Protein AF-A0A537EDM7-F1 (afdb_monomer_lite)

Radius of gyration: 17.38 Å; chains: 1; bounding box: 37×27×38 Å

pLDDT: mean 73.6, std 6.92, range [55.78, 87.75]

Foldseek 3Di:
DVVVVVCVVVVVCVVVVVVVVVVVVVCCVPPQVVQVVVCVVVVHDGDDD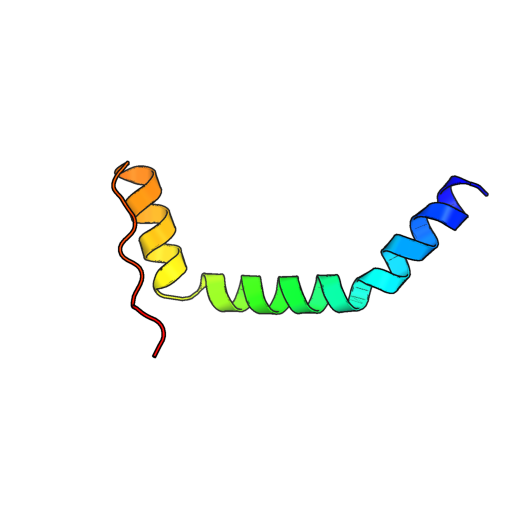DDD

Secondary structure (DSSP, 8-state):
-HHHHHHHHHHHTHHHHHHHHHHHHHHTTSHHHHHHHHHHHHTSPP-PPP--

Sequence (52 aa):
WTKYSLNNWLRMAGPTFDASLALEVLGFTGPEAKEGVASHREKRKPSFPDPD

Structure (mmCIF, N/CA/C/O backbone):
data_AF-A0A537EDM7-F1
#
_entry.id   AF-A0A537EDM7-F1
#
loop_
_atom_site.group_PDB
_atom_site.id
_atom_site.type_symbol
_atom_site.label_atom_id
_atom_site.label_alt_id
_atom_site.label_comp_id
_atom_site.label_asym_id
_atom_site.label_entity_id
_atom_site.label_seq_id
_atom_site.pdbx_PDB_ins_code
_atom_s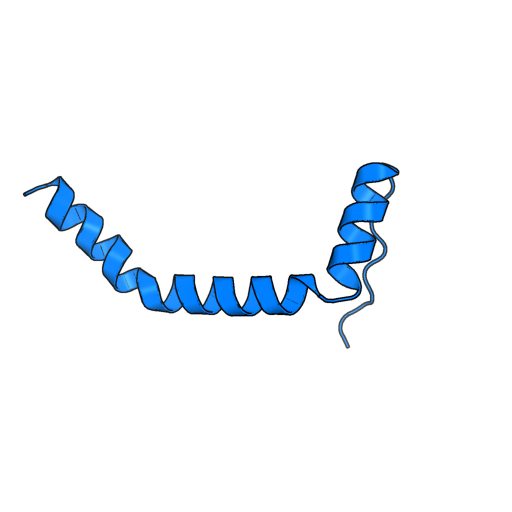ite.Cartn_x
_atom_site.Cartn_y
_atom_site.Cartn_z
_atom_site.occupancy
_atom_site.B_iso_or_equiv
_atom_site.auth_seq_id
_atom_site.auth_comp_id
_atom_site.auth_asym_id
_atom_site.auth_atom_id
_atom_site.pdbx_PDB_model_num
ATOM 1 N N . TRP A 1 1 ? 21.985 8.820 -18.874 1.00 6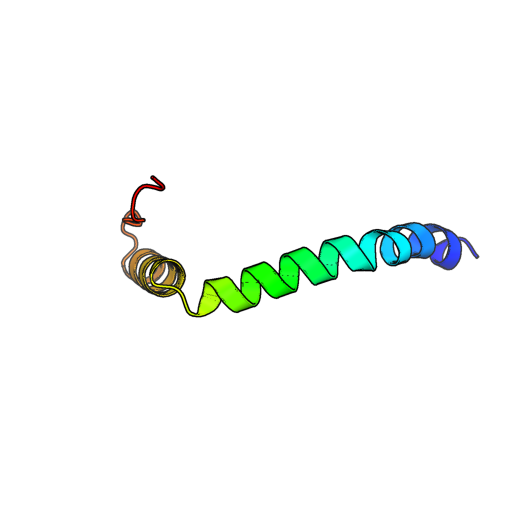1.88 1 TRP A N 1
ATOM 2 C 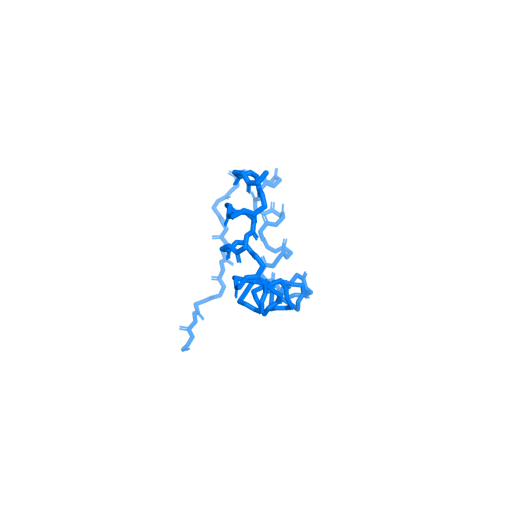CA . TRP A 1 1 ? 22.263 7.380 -18.714 1.00 61.88 1 TRP A CA 1
ATOM 3 C C . TRP A 1 1 ? 22.108 6.942 -17.254 1.00 61.88 1 TRP A C 1
ATOM 5 O O . TRP A 1 1 ? 21.316 6.045 -17.022 1.00 61.88 1 TRP A O 1
ATOM 15 N N . THR A 1 2 ? 22.690 7.631 -16.261 1.00 74.62 2 THR A N 1
ATOM 16 C CA . THR A 1 2 ? 22.548 7.296 -14.821 1.00 74.62 2 THR A CA 1
ATOM 17 C C . THR A 1 2 ? 21.092 7.165 -14.348 1.00 74.62 2 THR A C 1
ATOM 19 O O . THR A 1 2 ? 20.715 6.142 -13.789 1.00 74.62 2 THR A O 1
ATOM 22 N N . LYS A 1 3 ? 20.226 8.143 -14.666 1.00 72.88 3 LYS A N 1
ATOM 23 C CA . LYS A 1 3 ? 18.775 8.077 -14.379 1.00 72.88 3 LYS A CA 1
ATOM 24 C C . LYS A 1 3 ? 18.092 6.876 -15.043 1.00 72.88 3 LYS A C 1
ATOM 26 O O . LYS A 1 3 ? 17.187 6.281 -14.476 1.00 72.88 3 LYS A O 1
ATOM 31 N N . TYR A 1 4 ? 18.512 6.529 -16.257 1.00 71.88 4 TYR A N 1
ATOM 32 C CA . TYR A 1 4 ? 17.929 5.413 -16.997 1.00 71.88 4 TYR A CA 1
ATOM 33 C C . TYR A 1 4 ? 18.309 4.072 -16.358 1.00 71.88 4 TYR A C 1
ATOM 35 O O . TYR A 1 4 ? 17.426 3.239 -16.165 1.00 71.88 4 TYR A O 1
ATOM 43 N N . SER A 1 5 ? 19.574 3.915 -15.953 1.00 70.19 5 SER A N 1
ATOM 44 C CA . SER A 1 5 ? 20.073 2.729 -15.251 1.00 70.19 5 SER A CA 1
ATOM 45 C C . SER A 1 5 ? 19.403 2.533 -13.887 1.00 70.19 5 SER A C 1
ATOM 47 O O . SER A 1 5 ? 18.988 1.420 -13.580 1.00 70.19 5 SER A O 1
ATOM 49 N N . LEU A 1 6 ? 19.210 3.604 -13.106 1.00 72.88 6 LEU A N 1
ATOM 50 C CA . LEU A 1 6 ? 18.497 3.537 -11.819 1.00 72.88 6 LEU A CA 1
ATOM 51 C C . LEU A 1 6 ? 17.009 3.204 -12.002 1.00 72.88 6 LEU A C 1
ATOM 53 O O . LEU A 1 6 ? 16.470 2.340 -11.315 1.00 72.88 6 LEU A O 1
ATOM 57 N N . ASN A 1 7 ? 16.352 3.817 -12.988 1.00 80.88 7 ASN A N 1
ATOM 58 C CA . ASN A 1 7 ? 14.944 3.537 -13.267 1.00 80.88 7 ASN A CA 1
ATOM 59 C C . ASN A 1 7 ? 14.710 2.119 -13.809 1.00 80.88 7 ASN A C 1
ATOM 61 O O . ASN A 1 7 ? 13.572 1.659 -13.804 1.00 80.88 7 ASN A O 1
ATOM 65 N N . ASN A 1 8 ? 15.739 1.418 -14.297 1.00 72.88 8 ASN A N 1
ATOM 66 C CA . ASN A 1 8 ? 15.578 0.040 -14.760 1.00 72.88 8 ASN A CA 1
ATOM 67 C C . ASN A 1 8 ? 15.220 -0.911 -13.607 1.00 72.88 8 ASN A C 1
ATOM 69 O O . ASN A 1 8 ? 14.399 -1.803 -13.787 1.00 72.88 8 ASN A O 1
ATOM 73 N N . TRP A 1 9 ? 15.755 -0.662 -12.408 1.00 72.50 9 TRP A N 1
ATOM 74 C CA . TRP A 1 9 ? 15.400 -1.418 -11.206 1.00 72.50 9 TRP A CA 1
ATOM 75 C C . TRP A 1 9 ? 13.930 -1.210 -10.818 1.00 72.50 9 TRP A C 1
ATOM 77 O O . TRP A 1 9 ? 13.203 -2.173 -10.589 1.00 72.50 9 TRP A O 1
ATOM 87 N N . LEU A 1 10 ? 13.456 0.039 -10.877 1.00 69.50 10 LEU A N 1
ATOM 88 C CA . LEU A 1 10 ? 12.052 0.374 -10.622 1.00 69.50 10 LEU A CA 1
ATOM 89 C C . LEU A 1 10 ? 11.098 -0.270 -11.643 1.00 69.50 10 LEU A C 1
ATOM 91 O O . LEU A 1 10 ? 10.021 -0.723 -11.275 1.00 69.50 10 LEU A O 1
ATOM 95 N N . ARG A 1 11 ? 11.493 -0.350 -12.921 1.00 73.25 11 ARG A N 1
ATOM 96 C CA . ARG A 1 11 ? 10.680 -1.006 -13.962 1.00 73.25 11 ARG A CA 1
ATOM 97 C C . ARG A 1 11 ? 10.580 -2.516 -13.765 1.00 73.25 11 ARG A C 1
ATOM 99 O O . ARG A 1 11 ? 9.513 -3.072 -13.993 1.00 73.25 11 ARG A O 1
ATOM 106 N N . MET A 1 12 ? 11.655 -3.167 -13.318 1.00 71.00 12 MET A N 1
ATOM 107 C CA . MET A 1 12 ? 11.626 -4.597 -12.985 1.00 71.00 12 MET A CA 1
ATOM 108 C C . MET A 1 12 ? 10.771 -4.891 -11.747 1.00 71.00 12 MET A C 1
ATOM 110 O O . MET A 1 12 ? 10.145 -5.942 -11.688 1.00 71.00 12 MET A O 1
ATOM 114 N N . ALA A 1 13 ? 10.693 -3.959 -10.793 1.00 74.31 13 ALA A N 1
ATOM 115 C CA . ALA A 1 13 ? 9.795 -4.052 -9.639 1.00 74.31 13 ALA A CA 1
ATOM 116 C C . ALA A 1 13 ? 8.320 -3.730 -9.972 1.00 74.31 13 ALA A C 1
ATOM 118 O O . ALA A 1 13 ? 7.454 -3.859 -9.107 1.00 74.31 13 ALA A O 1
ATOM 119 N N . GLY A 1 14 ? 8.022 -3.331 -11.216 1.00 69.25 14 GLY A N 1
ATOM 120 C CA . GLY A 1 14 ? 6.684 -2.952 -11.674 1.00 69.25 14 GLY A CA 1
ATOM 121 C C . GLY A 1 14 ? 5.597 -4.010 -11.427 1.00 69.25 14 GLY A C 1
ATOM 122 O O . GLY A 1 14 ? 4.577 -3.657 -10.844 1.00 69.25 14 GLY A O 1
ATOM 123 N N . PRO A 1 15 ? 5.789 -5.295 -11.786 1.00 71.06 15 PRO A N 1
ATOM 124 C CA . PRO A 1 15 ? 4.776 -6.335 -11.570 1.00 71.06 15 PRO A CA 1
ATOM 125 C C . PRO A 1 15 ? 4.461 -6.593 -10.092 1.00 71.06 15 PRO A C 1
ATOM 127 O O . PRO A 1 15 ? 3.311 -6.821 -9.731 1.00 71.06 15 PRO A O 1
ATOM 130 N N . THR A 1 16 ? 5.471 -6.521 -9.220 1.00 66.62 16 THR A N 1
ATOM 131 C CA . THR A 1 16 ? 5.279 -6.661 -7.769 1.00 66.62 16 THR A CA 1
ATOM 132 C C . THR A 1 16 ? 4.495 -5.480 -7.204 1.00 66.62 16 THR A C 1
ATOM 134 O O . THR A 1 16 ? 3.604 -5.671 -6.379 1.00 66.62 16 THR A O 1
ATOM 137 N N . PHE A 1 17 ? 4.798 -4.268 -7.674 1.00 66.88 17 PHE A N 1
ATOM 138 C CA . PHE A 1 17 ? 4.067 -3.063 -7.297 1.00 66.88 17 PHE A CA 1
ATOM 139 C C . PHE A 1 17 ? 2.600 -3.110 -7.760 1.00 66.88 17 PHE A C 1
ATOM 141 O O . PHE A 1 17 ? 1.703 -2.833 -6.965 1.00 66.88 17 PHE A O 1
ATOM 148 N N . ASP A 1 18 ? 2.343 -3.532 -9.000 1.00 69.38 18 ASP A N 1
ATOM 149 C CA . ASP A 1 18 ? 0.988 -3.658 -9.554 1.00 69.38 18 ASP A CA 1
ATOM 150 C C . ASP A 1 18 ? 0.150 -4.700 -8.794 1.00 69.38 18 ASP A C 1
ATOM 152 O O . ASP A 1 18 ? -0.989 -4.433 -8.414 1.00 69.38 18 ASP A O 1
ATOM 156 N N . ALA A 1 19 ? 0.744 -5.849 -8.452 1.00 68.75 19 ALA A N 1
ATOM 157 C CA . ALA A 1 19 ? 0.082 -6.865 -7.636 1.00 68.75 19 ALA A CA 1
ATOM 158 C C . ALA A 1 19 ? -0.267 -6.354 -6.226 1.00 68.75 19 ALA A C 1
ATOM 160 O O . ALA A 1 19 ? -1.381 -6.586 -5.755 1.00 68.75 19 ALA A O 1
ATOM 161 N N . SER A 1 20 ? 0.644 -5.628 -5.558 1.00 67.06 20 SER A N 1
ATOM 162 C CA . SER A 1 20 ? 0.340 -5.024 -4.250 1.00 67.06 20 SER A CA 1
ATOM 163 C C . SER A 1 20 ? -0.776 -3.984 -4.336 1.00 67.06 20 SER A C 1
ATOM 165 O O . SER A 1 20 ? -1.659 -3.976 -3.484 1.00 67.06 20 SER A O 1
ATOM 167 N N . LEU A 1 21 ? -0.786 -3.170 -5.396 1.00 68.81 21 LEU A N 1
ATOM 168 C CA . LEU A 1 21 ? -1.809 -2.152 -5.609 1.00 68.81 21 LEU A CA 1
ATOM 169 C C . LEU A 1 21 ? -3.178 -2.782 -5.884 1.00 68.81 21 LEU A C 1
ATOM 171 O O . LEU A 1 21 ? -4.179 -2.342 -5.326 1.00 68.81 21 LEU A O 1
ATOM 175 N N . ALA A 1 22 ? -3.236 -3.827 -6.712 1.00 68.00 22 ALA A N 1
ATOM 176 C CA . ALA A 1 22 ? -4.481 -4.533 -7.001 1.00 68.00 22 ALA A CA 1
ATOM 177 C C . ALA A 1 22 ? -5.098 -5.143 -5.731 1.00 68.00 22 ALA A C 1
ATOM 179 O O . ALA A 1 22 ? -6.306 -5.029 -5.513 1.00 68.00 22 ALA A O 1
ATOM 180 N N . LEU A 1 23 ? -4.268 -5.745 -4.873 1.00 66.31 23 LEU A N 1
ATOM 181 C CA . LEU A 1 23 ? -4.710 -6.298 -3.591 1.00 66.31 23 LEU A CA 1
ATOM 182 C C . LEU A 1 23 ? -5.148 -5.201 -2.608 1.00 66.31 23 LEU A C 1
ATOM 184 O O . LEU A 1 23 ? -6.159 -5.370 -1.929 1.00 66.31 23 LEU A O 1
ATOM 188 N N . GLU A 1 24 ? -4.453 -4.063 -2.572 1.00 69.06 24 GLU A N 1
ATOM 189 C CA . GLU A 1 24 ? -4.832 -2.913 -1.742 1.00 69.06 24 GLU A CA 1
ATOM 190 C C . GLU A 1 24 ? -6.189 -2.328 -2.174 1.00 69.06 24 GLU A C 1
ATOM 192 O O . GLU A 1 24 ? -7.087 -2.156 -1.349 1.00 69.06 24 GLU A O 1
ATOM 197 N N . VAL A 1 25 ? -6.388 -2.097 -3.478 1.00 71.50 25 VAL A N 1
ATOM 198 C CA . VAL A 1 25 ? -7.650 -1.585 -4.050 1.00 71.50 25 VAL A CA 1
ATOM 199 C C . VAL A 1 25 ? -8.814 -2.544 -3.807 1.00 71.50 25 VAL A C 1
ATOM 201 O O . VAL A 1 25 ? -9.924 -2.097 -3.507 1.00 71.50 25 VAL A O 1
ATOM 204 N N . LEU A 1 26 ? -8.572 -3.853 -3.868 1.00 68.81 26 LEU A N 1
ATOM 205 C CA . LEU A 1 26 ? -9.578 -4.849 -3.509 1.00 68.81 26 LEU A CA 1
ATOM 206 C C . LEU A 1 26 ? -9.941 -4.763 -2.011 1.00 68.81 26 LEU A C 1
ATOM 208 O O . LEU A 1 26 ? -11.126 -4.734 -1.664 1.00 68.81 26 LEU A O 1
ATOM 212 N N . GLY A 1 27 ? -8.936 -4.635 -1.138 1.00 64.69 27 GLY A N 1
ATOM 213 C CA . GLY A 1 27 ? -9.092 -4.502 0.315 1.00 64.69 27 GLY A CA 1
ATOM 214 C C . GLY A 1 27 ? -9.768 -3.203 0.774 1.00 64.69 27 GLY A C 1
ATOM 215 O O . GLY A 1 27 ? -10.444 -3.195 1.803 1.00 64.69 27 GLY A O 1
ATOM 216 N N . PHE A 1 28 ? -9.695 -2.122 -0.011 1.00 68.44 28 PHE A N 1
ATOM 217 C CA . PHE A 1 28 ? -10.358 -0.846 0.303 1.00 68.44 28 PHE A CA 1
ATOM 218 C C . PHE A 1 28 ? -11.889 -0.932 0.370 1.00 68.44 28 PHE A C 1
ATOM 220 O O . PHE A 1 28 ? -12.528 -0.110 1.029 1.00 68.44 28 PHE A O 1
ATOM 227 N N . THR A 1 29 ? -12.496 -1.921 -0.289 1.00 72.88 29 THR A N 1
ATOM 228 C CA . THR A 1 29 ? -13.947 -2.165 -0.190 1.00 72.88 29 THR A CA 1
ATOM 229 C C . THR A 1 29 ? -14.336 -3.002 1.034 1.00 72.88 29 THR A C 1
ATOM 231 O O . THR A 1 29 ? -15.525 -3.137 1.341 1.00 72.88 29 THR A O 1
ATOM 234 N N . GLY A 1 30 ? -13.344 -3.534 1.752 1.00 69.94 30 GLY A N 1
ATOM 235 C CA . GLY A 1 30 ? -13.516 -4.420 2.891 1.00 69.94 30 GLY A CA 1
ATOM 236 C C . GLY A 1 30 ? -13.965 -3.720 4.182 1.00 69.94 30 GLY A C 1
ATOM 237 O O . GLY A 1 30 ? -13.882 -2.493 4.320 1.00 69.94 30 GLY A O 1
ATOM 238 N N . PRO A 1 31 ? -14.449 -4.501 5.164 1.00 74.25 31 PRO A N 1
ATOM 239 C CA . PRO A 1 31 ? -14.871 -3.986 6.468 1.00 74.25 31 PRO A CA 1
ATOM 240 C C . PRO A 1 31 ? -13.717 -3.326 7.245 1.00 74.25 31 PRO A C 1
ATOM 242 O O . PRO A 1 31 ? -13.949 -2.369 7.983 1.00 74.25 31 PRO A O 1
ATOM 245 N 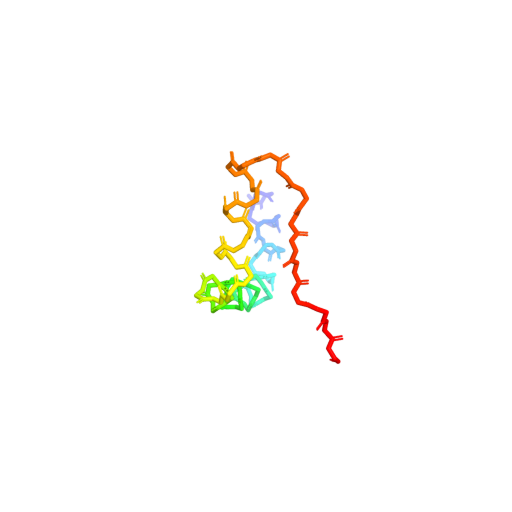N . GLU A 1 32 ? -12.477 -3.765 7.013 1.00 74.00 32 GLU A N 1
ATOM 246 C CA . GLU A 1 32 ? -11.269 -3.235 7.657 1.00 74.00 32 GLU A CA 1
ATOM 247 C C . GLU A 1 32 ? -10.983 -1.778 7.269 1.00 74.00 32 GLU A C 1
ATOM 249 O O . GLU A 1 32 ? -10.626 -0.970 8.125 1.00 74.00 32 GLU A O 1
ATOM 254 N N . ALA A 1 33 ? -11.213 -1.395 6.008 1.00 75.00 33 ALA A N 1
ATOM 255 C CA . ALA A 1 33 ? -11.004 -0.020 5.553 1.00 75.00 33 ALA A CA 1
ATOM 256 C C . ALA A 1 33 ? -11.993 0.960 6.209 1.00 75.00 33 ALA A C 1
ATOM 258 O O . ALA A 1 33 ? -11.622 2.072 6.594 1.00 75.00 33 ALA A O 1
ATOM 259 N N . LYS A 1 34 ? -13.253 0.542 6.395 1.00 79.00 34 LYS A N 1
ATOM 260 C CA . LYS A 1 34 ? -14.279 1.349 7.082 1.00 79.00 34 LYS A CA 1
ATOM 261 C C . LYS A 1 34 ? -13.934 1.557 8.556 1.00 79.00 34 LYS A C 1
ATOM 263 O O . LYS A 1 34 ? -14.025 2.681 9.051 1.00 79.00 34 LYS A O 1
ATOM 268 N N . GLU A 1 35 ? -13.504 0.497 9.230 1.00 79.12 35 GLU A N 1
ATOM 269 C CA . GLU A 1 35 ? -13.093 0.532 10.635 1.00 79.12 35 GLU A CA 1
ATOM 270 C C . GLU A 1 35 ? -11.795 1.333 10.840 1.00 79.12 35 GLU A C 1
ATOM 272 O O . GLU A 1 35 ? -11.686 2.122 11.783 1.00 79.12 35 GLU A O 1
ATOM 277 N N . GLY A 1 36 ? -10.840 1.231 9.911 1.00 79.62 36 GLY A N 1
ATOM 278 C CA . GLY A 1 36 ? -9.629 2.055 9.890 1.00 79.62 36 GLY A CA 1
ATOM 279 C C . GLY A 1 36 ? -9.935 3.553 9.785 1.00 79.62 36 GLY A C 1
ATOM 280 O O . GLY A 1 36 ? -9.391 4.357 10.541 1.00 79.62 36 GLY A O 1
ATOM 281 N N . VAL A 1 37 ? -10.867 3.948 8.909 1.00 82.38 37 VAL A N 1
ATOM 282 C CA . VAL A 1 37 ? -11.283 5.356 8.776 1.00 82.38 37 VAL A CA 1
ATOM 283 C C . VAL A 1 37 ? -12.055 5.843 10.008 1.00 82.38 37 VAL A C 1
ATOM 285 O O . VAL A 1 37 ? -11.810 6.959 10.477 1.00 82.38 37 VAL A O 1
ATOM 288 N N . ALA A 1 38 ? -12.971 5.034 10.547 1.00 81.69 38 ALA A N 1
ATOM 289 C CA . ALA A 1 38 ? -13.752 5.385 11.736 1.00 81.69 38 ALA A CA 1
ATOM 290 C C . ALA A 1 38 ? -12.857 5.554 12.974 1.00 81.69 38 ALA A C 1
ATOM 292 O O . ALA A 1 38 ? -12.896 6.592 13.634 1.00 81.69 38 ALA A O 1
ATOM 293 N N . SER A 1 39 ? -11.979 4.586 13.235 1.00 81.56 39 SER A N 1
ATOM 294 C CA . SER A 1 39 ? -11.036 4.630 14.359 1.00 81.56 39 SER A CA 1
ATOM 295 C C . SER A 1 39 ? -10.052 5.800 14.276 1.00 81.56 39 SER A C 1
ATOM 297 O O . SER A 1 39 ? -9.806 6.460 15.289 1.00 81.56 39 SER A O 1
ATOM 299 N N . HIS A 1 40 ? -9.554 6.122 13.075 1.00 84.50 40 HIS A N 1
ATOM 300 C CA . HIS A 1 40 ? -8.667 7.268 12.866 1.00 84.50 40 HIS A CA 1
ATOM 301 C C . HIS A 1 40 ? -9.375 8.604 13.139 1.00 84.50 40 HIS A C 1
ATOM 303 O O . HIS A 1 40 ? -8.800 9.497 13.763 1.00 84.50 40 HIS A O 1
ATOM 309 N N . ARG A 1 41 ? -10.645 8.734 12.728 1.00 84.69 41 ARG A N 1
ATOM 310 C CA . ARG A 1 41 ? -11.473 9.921 13.007 1.00 84.69 41 ARG A CA 1
ATOM 311 C C . ARG A 1 41 ? -11.820 10.063 14.487 1.00 84.69 41 ARG A C 1
ATOM 313 O O . ARG A 1 41 ? -11.779 11.169 15.020 1.00 84.69 41 ARG A O 1
ATOM 320 N N . GLU A 1 42 ? -12.130 8.954 15.147 1.00 87.75 42 GLU A N 1
ATOM 321 C CA . GLU A 1 42 ? -12.549 8.910 16.552 1.00 87.75 42 GLU A CA 1
ATOM 322 C C . GLU A 1 42 ? -11.362 8.861 17.536 1.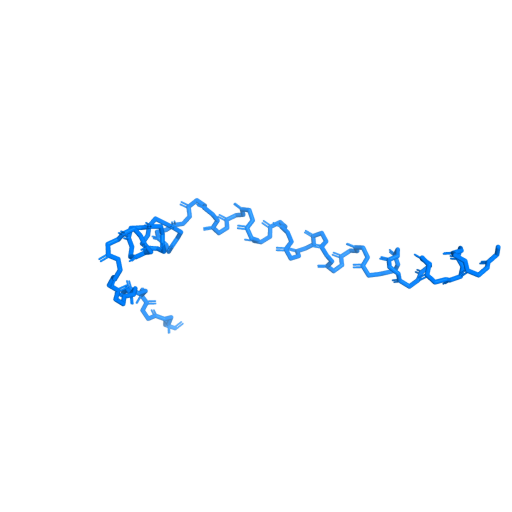00 87.75 42 GLU A C 1
ATOM 324 O O . GLU A 1 42 ? -11.570 8.860 18.747 1.00 87.75 42 GLU A O 1
ATOM 329 N N . LYS A 1 43 ? -10.113 8.841 17.037 1.00 85.44 43 LYS A N 1
ATOM 330 C CA . LYS A 1 43 ? -8.866 8.715 17.824 1.00 85.44 43 LYS A CA 1
ATOM 331 C C . LYS A 1 43 ? -8.879 7.542 18.810 1.00 85.44 43 LYS A C 1
ATOM 333 O O . LYS A 1 43 ? -8.251 7.595 19.870 1.00 85.44 43 LYS A O 1
ATOM 338 N N . ARG A 1 44 ? -9.588 6.474 18.459 1.00 86.88 44 ARG A N 1
ATOM 339 C CA . ARG A 1 44 ? -9.651 5.236 19.238 1.00 86.88 44 ARG A CA 1
ATOM 340 C C . ARG A 1 44 ? -8.738 4.185 18.622 1.00 86.88 44 ARG A C 1
ATOM 342 O O . ARG A 1 44 ? -8.335 4.296 17.466 1.00 86.88 44 ARG A O 1
ATOM 349 N N . LYS A 1 45 ? -8.425 3.141 19.388 1.00 83.62 45 LYS A N 1
ATOM 350 C CA . LYS A 1 45 ? -7.751 1.972 18.817 1.00 83.62 45 LYS A CA 1
ATOM 351 C C . LYS A 1 45 ? -8.696 1.286 17.811 1.00 83.62 45 LYS A C 1
ATOM 353 O O . LYS A 1 45 ? -9.883 1.149 18.123 1.00 83.62 45 LYS A O 1
ATOM 358 N N . PRO A 1 46 ? -8.207 0.903 16.620 1.00 80.69 46 PRO A N 1
ATOM 359 C CA . PRO A 1 46 ? -8.994 0.138 15.661 1.00 80.69 46 PRO A CA 1
ATOM 360 C C . PRO A 1 46 ? -9.298 -1.261 16.201 1.00 80.69 46 PRO A C 1
ATOM 362 O O . PRO A 1 46 ? -8.449 -1.869 16.855 1.00 80.69 46 PRO A O 1
ATOM 365 N N . SER A 1 47 ? -10.500 -1.756 15.917 1.00 81.06 47 SER A N 1
ATOM 366 C CA . SER A 1 47 ? -10.938 -3.115 16.232 1.00 81.06 47 SER A CA 1
ATOM 367 C C . SER A 1 47 ? -11.031 -3.920 14.940 1.00 81.06 47 SER A C 1
ATOM 369 O O . SER A 1 47 ? -12.110 -4.055 14.364 1.00 81.06 47 SER A O 1
ATOM 371 N N . PHE A 1 48 ? -9.898 -4.427 14.463 1.00 81.12 48 PHE A N 1
ATOM 372 C CA . PHE A 1 48 ? -9.882 -5.314 13.302 1.00 81.12 48 PHE A CA 1
ATOM 373 C C . PHE A 1 48 ? -10.365 -6.720 13.699 1.00 81.12 48 PHE A C 1
ATOM 375 O O . PHE A 1 48 ? -10.091 -7.141 14.824 1.00 81.12 48 PHE A O 1
ATOM 382 N N . PRO A 1 49 ? -11.110 -7.428 12.831 1.00 70.19 49 PRO A N 1
ATOM 383 C CA . PRO A 1 49 ? -11.423 -8.836 13.056 1.00 70.19 49 PRO A CA 1
ATOM 384 C C . PRO A 1 49 ? -10.124 -9.657 13.071 1.00 70.19 49 PRO A C 1
ATOM 386 O O . PRO A 1 49 ? -9.234 -9.407 12.260 1.00 70.19 49 PRO A O 1
ATOM 389 N N . ASP A 1 50 ? -10.003 -10.604 14.004 1.00 69.38 50 ASP A N 1
ATOM 390 C CA . ASP A 1 50 ? -8.851 -11.506 14.052 1.00 69.38 50 ASP A CA 1
ATOM 391 C C . ASP A 1 50 ? -8.810 -12.363 12.771 1.00 69.38 50 ASP A C 1
ATOM 393 O O . ASP A 1 50 ? -9.860 -12.839 12.325 1.00 69.38 50 ASP A O 1
ATOM 397 N N . PRO A 1 51 ? -7.632 -12.546 12.151 1.00 63.41 51 PRO A N 1
ATOM 398 C CA . PRO A 1 51 ? -7.496 -13.458 11.029 1.00 63.41 51 PRO A CA 1
ATOM 399 C C . PRO A 1 51 ? -7.513 -14.894 11.571 1.00 63.41 51 PRO A C 1
ATOM 401 O O . PRO A 1 51 ? -6.610 -15.269 12.321 1.00 63.41 51 PRO A O 1
ATOM 404 N N . ASP A 1 52 ? -8.541 -15.671 11.219 1.00 55.78 52 ASP A N 1
ATOM 405 C CA . ASP A 1 52 ? -8.515 -17.139 11.342 1.00 55.78 52 ASP A CA 1
ATOM 406 C C . ASP A 1 52 ? -7.364 -17.746 10.513 1.00 55.78 52 ASP A C 1
ATOM 408 O O . ASP A 1 52 ? -7.139 -17.285 9.364 1.00 55.78 52 ASP A O 1
#